Protein AF-E3KH24-F1 (afdb_monomer_lite)

InterPro domains:
  IPR010760 DNA repair protein, Swi5 [PF07061] (22-92)
  IPR010760 DNA repair protein, Swi5 [PTHR28529] (22-95)

pLDDT: mean 83.54, std 19.32, range [40.03, 98.19]

Sequence (95 aa):
MGETAGIQDGQQGPSDGDGPTLLRRIQELKEAIEHQSQMGMTDQRAKQLTASHIAALDKYNTCKEHTQSLMKAIASVEGKTLTEVFERFGLDSSD

Foldseek 3Di:
DDDDDDDPPPCPDPPPPCPVVVVVVVVVVVVVQVVCVVVVNDPVVVVVVVVVVVVVVVVVVVVVVVVLVVLVVVCVVVVHDSCVSCVVVVHDPVD

Secondary structure (DSSP, 8-state):
---------------TT-HHHHHHHHHHHHHHHHHHHHTT--HHHHHHHHHHHHHHHHHHHHHHHHHHHHHHHHHHHHT--HHHHHHHTT--S--

Organism: Puccinia graminis f. sp. tritici (strain CRL 75-36-700-3 / race SCCL) (NCBI:txid418459)

Radius of gyration: 28.94 Å; chains: 1; bounding box: 48×28×82 Å

Structure (mmCIF, N/CA/C/O backbone):
data_AF-E3KH24-F1
#
_entry.id   AF-E3KH24-F1
#
loop_
_atom_site.group_PDB
_atom_site.id
_atom_site.type_symbol
_atom_site.label_atom_id
_atom_site.label_alt_id
_atom_site.label_comp_id
_atom_site.label_asym_id
_atom_site.label_entity_id
_atom_site.label_seq_id
_atom_site.pdbx_PDB_ins_code
_atom_site.Cartn_x
_atom_site.Cartn_y
_atom_site.Cartn_z
_atom_site.occupancy
_atom_site.B_iso_or_equiv
_atom_site.auth_seq_id
_atom_site.auth_comp_id
_atom_site.auth_asym_id
_atom_site.auth_atom_id
_atom_site.pdbx_PDB_model_num
ATOM 1 N N . MET A 1 1 ? -17.667 -12.906 -56.159 1.00 41.97 1 MET A N 1
ATOM 2 C CA . MET A 1 1 ? -17.006 -11.798 -56.878 1.00 41.97 1 MET A CA 1
ATOM 3 C C . MET A 1 1 ? -17.453 -10.535 -56.157 1.00 41.97 1 MET A C 1
ATOM 5 O O . MET A 1 1 ? -18.629 -10.242 -56.224 1.00 41.97 1 MET A O 1
ATOM 9 N N . GLY A 1 2 ? -16.705 -9.876 -55.282 1.00 45.22 2 GLY A N 1
ATOM 10 C CA . GLY A 1 2 ? -15.260 -9.817 -55.114 1.00 45.22 2 GLY A CA 1
ATOM 11 C C . GLY A 1 2 ? -14.788 -8.414 -55.477 1.00 45.22 2 GLY A C 1
ATOM 12 O O . GLY A 1 2 ? -14.043 -8.299 -56.435 1.00 45.22 2 GLY A O 1
ATOM 13 N N . GLU A 1 3 ? -15.247 -7.379 -54.767 1.00 43.81 3 GLU A N 1
ATOM 14 C CA . GLU A 1 3 ? -14.744 -6.012 -54.938 1.00 43.81 3 GLU A CA 1
ATOM 15 C C . GLU A 1 3 ? -14.516 -5.367 -53.568 1.00 43.81 3 GLU A C 1
ATOM 17 O O . GLU A 1 3 ? -15.393 -5.267 -52.712 1.00 43.81 3 GLU A O 1
ATOM 22 N N . THR A 1 4 ? -13.246 -5.053 -53.365 1.00 46.16 4 THR A N 1
ATOM 23 C CA . THR A 1 4 ? -12.563 -4.583 -52.170 1.00 46.16 4 THR A CA 1
ATOM 24 C C . THR A 1 4 ? -12.900 -3.125 -51.881 1.00 46.16 4 THR A C 1
ATOM 26 O O . THR A 1 4 ? -12.593 -2.249 -52.688 1.00 46.16 4 THR A O 1
ATOM 29 N N . ALA A 1 5 ? -13.467 -2.853 -50.704 1.00 47.31 5 ALA A N 1
ATOM 30 C CA . ALA A 1 5 ? -13.503 -1.506 -50.150 1.00 47.31 5 ALA A CA 1
ATOM 31 C C . ALA A 1 5 ? -12.062 -1.069 -49.848 1.00 47.31 5 ALA A C 1
ATOM 33 O O . ALA A 1 5 ? -11.379 -1.677 -49.022 1.00 47.31 5 ALA A O 1
ATOM 34 N N . GLY A 1 6 ? -11.594 -0.061 -50.584 1.00 40.03 6 GLY A N 1
ATOM 35 C CA . GLY A 1 6 ? -10.261 0.508 -50.444 1.00 40.03 6 GLY A CA 1
ATOM 36 C C . GLY A 1 6 ? -10.034 1.034 -49.031 1.00 40.03 6 GLY A C 1
ATOM 37 O O . GLY A 1 6 ? -10.769 1.893 -48.545 1.00 40.03 6 GLY A O 1
ATOM 38 N N . ILE A 1 7 ? -9.000 0.503 -48.388 1.00 49.16 7 ILE A N 1
ATOM 39 C CA . ILE A 1 7 ? -8.399 1.076 -47.192 1.00 49.16 7 ILE A CA 1
ATOM 40 C C . ILE A 1 7 ? -7.777 2.403 -47.633 1.00 49.16 7 ILE A C 1
ATOM 42 O O . ILE A 1 7 ? -6.919 2.431 -48.514 1.00 49.16 7 ILE A O 1
ATOM 46 N N . GLN A 1 8 ? -8.264 3.507 -47.070 1.00 42.97 8 GLN A N 1
ATOM 47 C CA . GLN A 1 8 ? -7.614 4.807 -47.179 1.00 42.97 8 GLN A CA 1
ATOM 48 C C . GLN A 1 8 ? -6.264 4.701 -46.467 1.00 42.97 8 GLN A C 1
ATOM 50 O O . GLN A 1 8 ? -6.185 4.746 -45.241 1.00 42.97 8 GLN A O 1
ATOM 55 N N . ASP A 1 9 ? -5.217 4.510 -47.264 1.00 42.31 9 ASP A N 1
ATOM 56 C CA . ASP A 1 9 ? -3.825 4.702 -46.888 1.00 42.31 9 ASP A CA 1
ATOM 57 C C . ASP A 1 9 ? -3.656 6.169 -46.468 1.00 42.31 9 ASP A C 1
ATOM 59 O O . ASP A 1 9 ? -3.498 7.081 -47.284 1.00 42.31 9 ASP A O 1
ATOM 63 N N . GLY A 1 10 ? -3.777 6.411 -45.163 1.00 41.28 10 GLY A N 1
ATOM 64 C CA . GLY A 1 10 ? -3.332 7.634 -44.517 1.00 41.28 10 GLY A CA 1
ATOM 65 C C . GLY A 1 10 ? -1.815 7.687 -44.599 1.00 41.28 10 GLY A C 1
ATOM 66 O O . GLY A 1 10 ? -1.117 7.270 -43.681 1.00 41.28 10 GLY A O 1
ATOM 67 N N . GLN A 1 11 ? -1.333 8.168 -45.738 1.00 46.72 11 GLN A N 1
ATOM 68 C CA . GLN A 1 11 ? 0.054 8.429 -46.076 1.00 46.72 11 GLN A CA 1
ATOM 69 C C . GLN A 1 11 ? 0.638 9.455 -45.089 1.00 46.72 11 GLN A C 1
ATOM 71 O O . GLN A 1 11 ? 0.645 10.659 -45.335 1.00 46.72 11 GLN A O 1
ATOM 76 N N . GLN A 1 12 ? 1.100 8.982 -43.933 1.00 45.41 12 GLN A N 1
ATOM 77 C CA . GLN A 1 12 ? 1.860 9.786 -42.987 1.00 45.41 12 GLN A CA 1
ATOM 78 C C . GLN A 1 12 ? 3.316 9.751 -43.452 1.00 45.41 12 GLN A C 1
ATOM 80 O O . GLN A 1 12 ? 4.014 8.750 -43.299 1.00 45.41 12 GLN A O 1
ATOM 85 N N . GLY A 1 13 ? 3.717 10.820 -44.144 1.00 40.38 13 GLY A N 1
ATOM 86 C CA . GLY A 1 13 ? 5.054 10.977 -44.712 1.00 40.38 13 GLY A CA 1
ATOM 87 C C . GLY A 1 13 ? 6.170 10.786 -43.676 1.00 40.38 13 GLY A C 1
ATOM 88 O O . GLY A 1 13 ? 5.930 10.925 -42.473 1.00 40.38 13 GLY A O 1
ATOM 89 N N . PRO A 1 14 ? 7.398 10.469 -44.123 1.00 50.06 14 PRO A N 1
ATOM 90 C CA . PRO A 1 14 ? 8.530 10.333 -43.223 1.00 50.06 14 PRO A CA 1
ATOM 91 C C . PRO A 1 14 ? 8.774 11.696 -42.572 1.00 50.06 14 PRO A C 1
ATOM 93 O O . PRO A 1 14 ? 9.072 12.680 -43.246 1.00 50.06 14 PRO A O 1
ATOM 96 N N . SER A 1 15 ? 8.596 11.778 -41.254 1.00 49.78 15 SER A N 1
ATOM 97 C CA . SER A 1 15 ? 9.033 12.944 -40.493 1.00 49.78 15 SER A CA 1
ATOM 98 C C . SER A 1 15 ? 10.561 12.898 -40.415 1.00 49.78 15 SER A C 1
ATOM 100 O O . SER A 1 15 ? 11.140 12.389 -39.456 1.00 49.78 15 SER A O 1
ATOM 102 N N . ASP A 1 16 ? 11.214 13.395 -41.466 1.00 49.72 16 ASP A N 1
ATOM 103 C CA . ASP A 1 16 ? 12.668 13.546 -41.646 1.00 49.72 16 ASP A CA 1
ATOM 104 C C . ASP A 1 16 ? 13.293 14.604 -40.697 1.00 49.72 16 ASP A C 1
ATOM 106 O O . ASP A 1 16 ? 14.231 15.319 -41.048 1.00 49.72 16 ASP A O 1
ATOM 110 N N . GLY A 1 17 ? 12.779 14.730 -39.467 1.00 53.19 17 GLY A N 1
ATOM 111 C CA . GLY A 1 17 ? 13.171 15.769 -38.505 1.00 53.19 17 GLY A CA 1
ATOM 112 C C . GLY A 1 17 ? 13.617 15.287 -37.121 1.00 53.19 17 GLY A C 1
ATOM 113 O O . GLY A 1 17 ? 14.097 16.106 -36.343 1.00 53.19 17 GLY A O 1
ATOM 114 N N . ASP A 1 18 ? 13.497 13.993 -36.797 1.00 58.28 18 ASP A N 1
ATOM 115 C CA . ASP A 1 18 ? 13.650 13.511 -35.408 1.00 58.28 18 ASP A CA 1
AT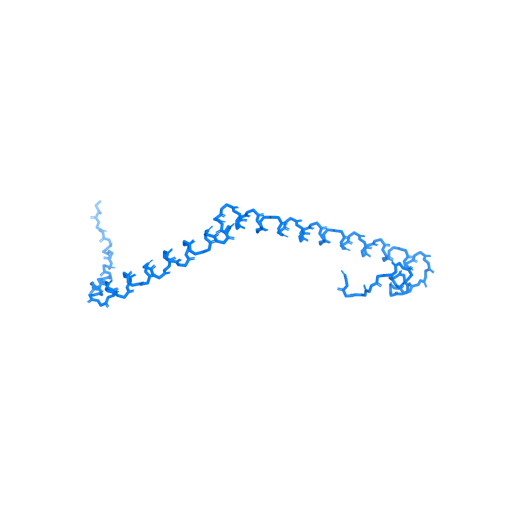OM 116 C C . ASP A 1 18 ? 14.817 12.545 -35.159 1.00 58.28 18 ASP A C 1
ATOM 118 O O . ASP A 1 18 ? 15.093 12.197 -34.012 1.00 58.28 18 ASP A O 1
ATOM 122 N N . GLY A 1 19 ? 15.559 12.127 -36.187 1.00 61.62 19 GLY A N 1
ATOM 123 C CA . GLY A 1 19 ? 16.665 11.167 -36.037 1.00 61.62 19 GLY A CA 1
ATOM 124 C C . GLY A 1 19 ? 17.758 11.604 -35.040 1.00 61.62 19 GLY A C 1
ATOM 125 O O . GLY A 1 19 ? 18.073 10.849 -34.117 1.00 61.62 19 GLY A O 1
ATOM 126 N N . PRO A 1 20 ? 18.319 12.825 -35.153 1.00 67.94 20 PRO A N 1
ATOM 127 C CA . PRO A 1 20 ? 19.361 13.308 -34.240 1.00 67.94 20 PRO A CA 1
ATOM 128 C C . PRO A 1 20 ? 18.858 13.533 -32.806 1.00 67.94 20 PRO A C 1
ATOM 130 O O . PRO A 1 20 ? 19.591 13.300 -31.843 1.00 67.94 20 PRO A O 1
ATOM 133 N N . THR A 1 21 ? 17.606 13.970 -32.659 1.00 80.94 21 THR A N 1
ATOM 134 C CA . THR A 1 21 ? 16.965 14.237 -31.363 1.00 80.94 21 THR A CA 1
ATOM 135 C C . THR A 1 21 ? 16.627 12.935 -30.640 1.00 80.94 21 THR A C 1
ATOM 137 O O . THR A 1 21 ? 16.919 12.792 -29.452 1.00 80.94 21 THR A O 1
ATOM 140 N N . LEU A 1 22 ? 16.096 11.948 -31.365 1.00 85.81 22 LEU A N 1
ATOM 141 C CA . LEU A 1 22 ? 15.799 10.617 -30.846 1.00 85.81 22 LEU A CA 1
ATOM 142 C C . LEU A 1 22 ? 17.075 9.889 -30.407 1.00 85.81 22 LEU A C 1
ATOM 144 O O . LEU A 1 22 ? 17.106 9.311 -29.322 1.00 85.81 22 LEU A O 1
ATOM 148 N N . LEU A 1 23 ? 18.148 9.957 -31.203 1.00 92.25 23 LEU A N 1
ATOM 149 C CA . LEU A 1 23 ? 19.437 9.356 -30.847 1.00 92.25 23 LEU A CA 1
ATOM 150 C C . LEU A 1 23 ? 20.037 9.984 -29.585 1.00 92.25 23 LEU A C 1
ATOM 152 O O . LEU A 1 23 ? 20.492 9.254 -28.703 1.00 92.25 23 LEU A O 1
ATOM 156 N N . ARG A 1 24 ? 19.980 11.317 -29.460 1.00 92.25 24 ARG A N 1
ATOM 157 C CA . ARG A 1 24 ? 20.395 12.017 -28.235 1.00 92.25 24 ARG A CA 1
ATOM 158 C C . ARG A 1 24 ? 19.576 11.551 -27.034 1.00 92.25 24 ARG A C 1
ATOM 160 O O . ARG A 1 24 ? 20.146 11.219 -26.000 1.00 92.25 24 ARG A O 1
ATOM 167 N N . ARG A 1 25 ? 18.253 11.452 -27.186 1.00 93.50 25 ARG A N 1
ATOM 168 C CA . ARG A 1 25 ? 17.365 11.013 -26.108 1.00 93.50 25 ARG A CA 1
ATOM 169 C C . ARG A 1 25 ? 17.636 9.575 -25.667 1.00 93.50 25 ARG A C 1
ATOM 171 O O . ARG A 1 25 ? 17.611 9.284 -24.475 1.00 93.50 25 ARG A O 1
ATOM 178 N N . ILE A 1 26 ? 17.914 8.677 -26.610 1.00 93.38 26 ILE A N 1
ATOM 179 C CA . ILE A 1 26 ? 18.293 7.290 -26.310 1.00 93.38 26 ILE A CA 1
ATOM 180 C C . ILE A 1 26 ? 19.606 7.247 -25.520 1.00 93.38 26 ILE A C 1
ATOM 182 O O . ILE A 1 26 ? 19.71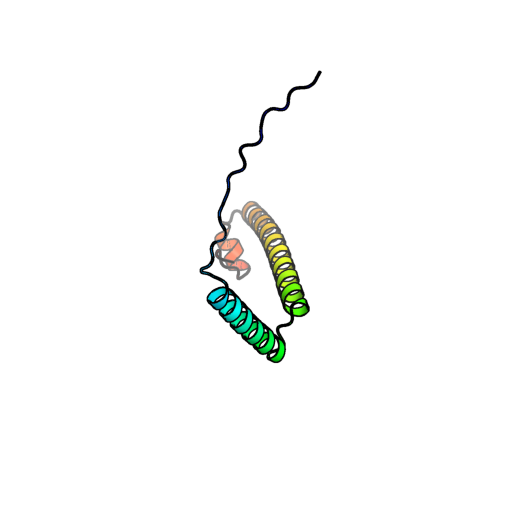4 6.465 -24.577 1.00 93.38 26 ILE A O 1
ATOM 186 N N . GLN A 1 27 ? 20.587 8.079 -25.879 1.00 95.06 27 GLN A N 1
ATOM 187 C CA . GLN A 1 27 ? 21.864 8.154 -25.168 1.00 95.06 27 GLN A CA 1
ATOM 188 C C . GLN A 1 27 ? 21.682 8.641 -23.722 1.00 95.06 27 GLN A C 1
ATOM 190 O O . GLN A 1 27 ? 22.142 7.974 -22.799 1.00 95.06 27 GLN A O 1
ATOM 195 N N . GLU A 1 28 ? 20.926 9.724 -23.516 1.00 95.31 28 GLU A N 1
ATOM 196 C CA . GLU A 1 28 ? 20.594 10.241 -22.177 1.00 95.31 28 GLU A CA 1
ATOM 197 C C . GLU A 1 28 ? 19.914 9.180 -21.299 1.00 95.31 28 GLU A C 1
ATOM 199 O O . GLU A 1 28 ? 20.235 9.026 -20.120 1.00 95.31 28 GLU A O 1
ATOM 204 N N . LEU A 1 29 ? 18.971 8.421 -21.869 1.00 93.94 29 LEU A N 1
ATOM 205 C CA . LEU A 1 29 ? 18.267 7.366 -21.139 1.00 93.94 29 LEU A CA 1
ATOM 206 C C . LEU A 1 29 ? 19.198 6.215 -20.753 1.00 93.94 29 LEU A C 1
ATOM 208 O O . LEU A 1 29 ? 19.086 5.696 -19.645 1.00 93.94 29 LEU A O 1
ATOM 212 N N . LYS A 1 30 ? 20.127 5.827 -21.632 1.00 94.25 30 LYS A N 1
ATOM 213 C CA . LYS A 1 30 ? 21.117 4.787 -21.325 1.00 94.25 30 LYS A CA 1
ATOM 214 C C . LYS A 1 30 ? 22.021 5.199 -20.168 1.00 94.25 30 LYS A C 1
ATOM 216 O O . LYS A 1 30 ? 22.189 4.413 -19.243 1.00 94.25 30 LYS A O 1
ATOM 221 N N . GLU A 1 31 ? 22.531 6.428 -20.189 1.00 94.94 31 GLU A N 1
ATOM 222 C CA . GLU A 1 31 ? 23.377 6.965 -19.116 1.00 94.94 31 GLU A CA 1
ATOM 223 C C . GLU A 1 31 ? 22.621 7.028 -17.783 1.00 94.94 31 GLU A C 1
ATOM 225 O O . GLU A 1 31 ? 23.148 6.630 -16.744 1.00 94.94 31 GLU A O 1
ATOM 230 N N . ALA A 1 32 ? 21.350 7.444 -17.807 1.00 93.00 32 ALA A N 1
ATOM 231 C CA . ALA A 1 32 ? 20.509 7.462 -16.614 1.00 93.00 32 ALA A CA 1
ATOM 232 C C . ALA A 1 32 ? 20.253 6.051 -16.050 1.00 93.00 32 ALA A C 1
ATOM 234 O O . ALA A 1 32 ? 20.337 5.854 -14.836 1.00 93.00 32 ALA A O 1
ATOM 235 N N . ILE A 1 33 ? 19.964 5.069 -16.913 1.00 91.38 33 ILE A N 1
ATOM 236 C CA . ILE A 1 33 ? 19.757 3.665 -16.516 1.00 91.38 33 ILE A CA 1
ATOM 237 C C . ILE A 1 33 ? 21.046 3.067 -15.944 1.00 91.38 33 ILE A C 1
ATOM 239 O O . ILE A 1 33 ? 21.009 2.371 -14.927 1.00 91.38 33 ILE A O 1
ATOM 243 N N . GLU A 1 34 ? 22.191 3.343 -16.566 1.00 92.69 34 GLU A N 1
ATOM 244 C CA . GLU A 1 34 ? 23.487 2.865 -16.090 1.00 92.69 34 GLU A CA 1
ATOM 245 C C . GLU A 1 34 ? 23.829 3.470 -14.724 1.00 92.69 34 GLU A C 1
ATOM 247 O O . GLU A 1 34 ? 24.168 2.737 -13.796 1.00 92.69 34 GLU A O 1
ATOM 252 N N . HIS A 1 35 ? 23.642 4.781 -14.556 1.00 92.88 35 HIS A N 1
ATOM 253 C CA . HIS A 1 35 ? 23.842 5.458 -13.277 1.00 92.88 35 HIS A CA 1
ATOM 254 C C . HIS A 1 35 ? 22.927 4.891 -12.174 1.00 92.88 35 HIS A C 1
ATOM 256 O O . HIS A 1 35 ? 23.381 4.613 -11.063 1.00 92.88 35 HIS A O 1
ATOM 262 N N . GLN A 1 36 ? 21.645 4.641 -12.470 1.00 91.56 36 GLN A N 1
ATOM 263 C CA . GLN A 1 36 ? 20.733 3.967 -11.533 1.00 91.56 36 GLN A CA 1
ATOM 264 C C . GLN A 1 36 ? 21.206 2.551 -11.187 1.00 91.56 36 GLN A C 1
ATOM 266 O O . GLN A 1 36 ? 21.202 2.165 -10.015 1.00 91.56 36 GLN A O 1
ATOM 271 N N . SER A 1 37 ? 21.680 1.803 -12.182 1.00 90.12 37 SER A N 1
ATOM 272 C CA . SER A 1 37 ? 22.214 0.454 -11.989 1.00 90.12 37 SER A CA 1
ATOM 273 C C . SER A 1 37 ? 23.464 0.456 -11.102 1.00 90.12 37 SER A C 1
ATOM 275 O O . SER A 1 37 ? 23.578 -0.397 -10.223 1.00 90.12 37 SER A O 1
ATOM 277 N N . GLN A 1 38 ? 24.355 1.444 -11.250 1.00 91.56 38 GLN A N 1
ATOM 278 C CA . GLN A 1 38 ? 25.525 1.644 -10.381 1.00 91.56 38 GLN A CA 1
ATOM 279 C C . GLN A 1 38 ? 25.128 1.972 -8.932 1.00 91.56 38 GLN A C 1
ATOM 281 O O . GLN A 1 38 ? 25.776 1.509 -7.996 1.00 91.56 38 GLN A O 1
ATOM 286 N N . MET A 1 39 ? 24.014 2.682 -8.724 1.00 91.19 39 MET A N 1
ATOM 287 C CA . MET A 1 39 ? 23.406 2.887 -7.397 1.00 91.19 39 MET A CA 1
ATOM 288 C C . MET A 1 39 ? 22.648 1.649 -6.874 1.00 91.19 39 MET A C 1
ATOM 290 O O . MET A 1 39 ? 21.981 1.695 -5.837 1.00 91.19 39 MET A O 1
ATOM 294 N N . GLY A 1 40 ? 22.724 0.524 -7.587 1.00 89.62 40 GLY A N 1
ATOM 295 C CA . GLY A 1 40 ? 22.073 -0.729 -7.229 1.00 89.62 40 GLY A CA 1
ATOM 296 C C . GLY A 1 40 ? 20.566 -0.742 -7.483 1.00 89.62 40 GLY A C 1
ATOM 297 O O . GLY A 1 40 ? 19.890 -1.632 -6.962 1.00 89.62 40 GLY A O 1
ATOM 298 N N . MET A 1 41 ? 20.023 0.216 -8.240 1.00 90.81 41 MET A N 1
ATOM 299 C CA . MET A 1 41 ? 18.637 0.220 -8.716 1.00 90.81 41 MET A CA 1
ATOM 300 C C . MET A 1 41 ? 18.551 -0.507 -10.056 1.00 90.81 41 MET A C 1
ATOM 302 O O . MET A 1 41 ? 18.525 0.101 -11.119 1.00 90.81 41 MET A O 1
ATOM 306 N N . THR A 1 42 ? 18.525 -1.836 -9.989 1.00 91.38 42 THR A N 1
ATOM 307 C CA . THR A 1 42 ? 18.287 -2.691 -11.157 1.00 91.38 42 THR A CA 1
ATOM 308 C C . THR A 1 42 ? 16.791 -2.856 -11.414 1.00 91.38 42 THR A C 1
ATOM 310 O O . THR A 1 42 ? 15.986 -2.765 -10.484 1.00 91.38 42 THR A O 1
ATOM 313 N N . ASP A 1 43 ? 16.410 -3.204 -12.644 1.00 90.81 43 ASP A N 1
ATOM 314 C CA . ASP A 1 43 ? 15.014 -3.509 -12.994 1.00 90.81 43 ASP A CA 1
ATOM 315 C C . ASP A 1 43 ? 14.397 -4.579 -12.086 1.00 90.81 43 ASP A C 1
ATOM 317 O O . ASP A 1 43 ? 13.242 -4.470 -11.672 1.00 90.81 43 ASP A O 1
ATOM 321 N N . GLN A 1 44 ? 15.165 -5.618 -11.744 1.00 93.38 44 GLN A N 1
ATOM 322 C CA . GLN A 1 44 ? 14.704 -6.666 -10.836 1.00 93.38 44 GLN A CA 1
ATOM 323 C C . GLN A 1 44 ? 14.431 -6.107 -9.437 1.00 93.38 44 GLN A C 1
ATOM 325 O O . GLN A 1 44 ? 13.397 -6.420 -8.845 1.00 93.38 44 GLN A O 1
ATOM 330 N N . ARG A 1 45 ? 15.323 -5.256 -8.916 1.00 93.38 45 ARG A N 1
ATOM 331 C CA . ARG A 1 45 ? 15.139 -4.629 -7.605 1.00 93.38 45 ARG A CA 1
ATOM 332 C C . ARG A 1 45 ? 13.962 -3.661 -7.611 1.00 93.38 45 ARG A C 1
ATOM 334 O O . ARG A 1 45 ? 13.181 -3.681 -6.667 1.00 93.38 45 ARG A O 1
ATOM 341 N N . ALA A 1 46 ? 13.801 -2.862 -8.665 1.00 92.81 46 ALA A N 1
ATOM 342 C CA . ALA A 1 46 ? 12.658 -1.969 -8.821 1.00 92.81 46 ALA A CA 1
ATOM 343 C C . ALA A 1 46 ? 11.341 -2.761 -8.794 1.00 92.81 46 ALA A C 1
ATOM 345 O O . ALA A 1 46 ? 10.473 -2.471 -7.974 1.00 92.81 46 ALA A O 1
ATOM 346 N N . LYS A 1 47 ? 11.236 -3.840 -9.584 1.00 96.06 47 LYS A N 1
ATOM 347 C CA . LYS A 1 47 ? 10.065 -4.736 -9.575 1.00 96.06 47 LYS A CA 1
ATOM 348 C C . LYS A 1 47 ? 9.812 -5.347 -8.199 1.00 96.06 47 LYS A C 1
ATOM 350 O O . LYS A 1 47 ? 8.670 -5.377 -7.749 1.00 96.06 47 LYS A O 1
ATOM 355 N N . GLN A 1 48 ? 10.861 -5.810 -7.519 1.00 97.00 48 GLN A N 1
ATOM 356 C CA . GLN A 1 48 ? 10.742 -6.388 -6.182 1.00 97.00 48 GLN A CA 1
ATOM 357 C C . GLN A 1 48 ? 10.262 -5.358 -5.152 1.00 97.00 48 GLN A C 1
ATOM 359 O O . GLN A 1 48 ? 9.386 -5.671 -4.350 1.00 97.00 48 GLN A O 1
ATOM 364 N N . LEU A 1 49 ? 10.803 -4.137 -5.173 1.00 96.50 49 LEU A N 1
ATOM 365 C CA . LEU A 1 49 ? 10.385 -3.055 -4.280 1.00 96.50 49 LEU A CA 1
ATOM 366 C C . LEU A 1 49 ? 8.930 -2.663 -4.532 1.00 96.50 49 LEU A C 1
ATOM 368 O O . LEU A 1 49 ? 8.164 -2.556 -3.578 1.00 96.50 49 LEU A O 1
ATOM 372 N N . THR A 1 50 ? 8.528 -2.524 -5.797 1.00 97.12 50 THR A N 1
ATOM 373 C CA . THR A 1 50 ? 7.136 -2.242 -6.162 1.00 97.12 50 THR A CA 1
ATOM 374 C C . THR A 1 50 ? 6.200 -3.351 -5.687 1.00 97.12 50 THR A C 1
ATOM 376 O O . THR A 1 50 ? 5.206 -3.060 -5.027 1.00 97.12 50 THR A O 1
ATOM 379 N N . ALA A 1 51 ? 6.525 -4.619 -5.949 1.00 97.44 51 ALA A N 1
ATOM 380 C CA . ALA A 1 51 ? 5.707 -5.749 -5.510 1.00 97.44 51 ALA A CA 1
ATOM 381 C C . ALA A 1 51 ? 5.609 -5.834 -3.977 1.00 97.44 51 ALA A C 1
ATOM 383 O O . ALA A 1 51 ? 4.521 -6.020 -3.436 1.00 97.44 51 ALA A O 1
ATOM 384 N N . SER A 1 52 ? 6.732 -5.647 -3.279 1.00 98.00 52 SER A N 1
ATOM 385 C CA . SER A 1 52 ? 6.783 -5.613 -1.814 1.00 98.00 52 SER A CA 1
ATOM 386 C C . SER A 1 52 ? 5.911 -4.492 -1.250 1.00 98.00 52 SER A C 1
ATOM 388 O O . SER A 1 52 ? 5.142 -4.708 -0.316 1.00 98.00 52 SER A O 1
ATOM 390 N N . HIS A 1 53 ? 5.976 -3.302 -1.852 1.00 98.19 53 HIS A N 1
ATOM 391 C CA . HIS A 1 53 ? 5.175 -2.170 -1.413 1.00 98.19 53 HIS A CA 1
ATOM 392 C C . HIS A 1 53 ? 3.675 -2.398 -1.636 1.00 98.19 53 HIS A C 1
ATOM 394 O O . HIS A 1 53 ? 2.890 -2.148 -0.725 1.00 98.19 53 HIS A O 1
ATOM 400 N N . ILE A 1 54 ? 3.283 -2.943 -2.794 1.00 98.19 54 ILE A N 1
ATOM 401 C CA . ILE A 1 54 ? 1.889 -3.320 -3.075 1.00 98.19 54 ILE A CA 1
ATOM 402 C C . ILE A 1 54 ? 1.386 -4.327 -2.035 1.00 98.19 54 ILE A C 1
ATOM 404 O O . ILE A 1 54 ? 0.320 -4.128 -1.458 1.00 98.19 54 ILE A O 1
ATOM 408 N N . ALA A 1 55 ? 2.168 -5.368 -1.739 1.00 97.94 55 ALA A N 1
ATOM 409 C CA . ALA A 1 55 ? 1.797 -6.368 -0.739 1.00 97.94 55 ALA A CA 1
ATOM 410 C C . ALA A 1 55 ? 1.682 -5.775 0.678 1.00 97.94 55 ALA A C 1
ATOM 412 O O . ALA A 1 55 ? 0.794 -6.150 1.443 1.00 97.94 55 ALA A O 1
ATOM 413 N N . ALA A 1 56 ? 2.562 -4.836 1.038 1.00 97.81 56 ALA A N 1
ATOM 414 C CA . ALA A 1 56 ? 2.495 -4.146 2.322 1.00 97.81 56 ALA A CA 1
ATOM 415 C C . ALA A 1 56 ? 1.232 -3.279 2.444 1.00 97.81 56 ALA A C 1
ATOM 417 O O . ALA A 1 56 ? 0.587 -3.297 3.492 1.00 97.81 56 ALA A O 1
ATOM 418 N N . LEU A 1 57 ? 0.858 -2.567 1.375 1.00 97.69 57 LEU A N 1
ATOM 419 C CA . LEU A 1 57 ? -0.368 -1.766 1.329 1.00 97.69 57 LEU A CA 1
ATOM 420 C C . LEU A 1 57 ? -1.621 -2.635 1.434 1.00 97.69 57 LEU A C 1
ATOM 422 O O . LEU A 1 57 ? -2.516 -2.317 2.209 1.00 97.69 57 LEU A O 1
ATOM 426 N N . ASP A 1 58 ? -1.664 -3.751 0.710 1.00 97.62 58 ASP A N 1
ATOM 427 C CA . ASP A 1 58 ? -2.786 -4.690 0.761 1.00 97.62 58 ASP A CA 1
ATOM 428 C C . ASP A 1 58 ? -2.987 -5.264 2.174 1.00 97.62 58 ASP A C 1
ATOM 430 O O . ASP A 1 58 ? -4.088 -5.244 2.735 1.00 97.62 58 ASP A O 1
ATOM 434 N N . LYS A 1 59 ? -1.884 -5.674 2.815 1.00 97.56 59 LYS A N 1
ATOM 435 C CA . LYS A 1 59 ? -1.900 -6.153 4.200 1.00 97.56 59 LYS A CA 1
ATOM 436 C C . LYS A 1 59 ? -2.354 -5.070 5.179 1.00 97.56 59 LYS A C 1
ATOM 438 O O . LYS A 1 59 ? -3.121 -5.368 6.095 1.00 97.56 59 LYS A O 1
ATOM 443 N N . TYR A 1 60 ? -1.877 -3.838 5.009 1.00 96.25 60 TYR A N 1
ATOM 444 C CA . TYR A 1 60 ? -2.281 -2.710 5.846 1.00 96.25 60 TYR A CA 1
ATOM 445 C C . TYR A 1 60 ? -3.777 -2.416 5.697 1.00 96.25 60 TYR A C 1
ATOM 447 O O . TYR A 1 60 ? -4.474 -2.368 6.707 1.00 96.25 60 TYR A O 1
ATOM 455 N N . ASN A 1 61 ? -4.287 -2.320 4.466 1.00 96.25 61 ASN A N 1
ATOM 456 C CA . ASN A 1 61 ? -5.705 -2.068 4.200 1.00 96.25 61 ASN A CA 1
ATOM 457 C C . ASN A 1 61 ? -6.588 -3.156 4.812 1.00 96.25 61 ASN A C 1
ATOM 459 O O . ASN A 1 61 ? -7.520 -2.852 5.555 1.00 96.25 61 ASN A O 1
ATOM 463 N N . THR A 1 62 ? -6.228 -4.423 4.598 1.00 97.00 62 THR A N 1
ATOM 464 C CA . THR A 1 62 ? -6.936 -5.557 5.199 1.00 97.00 62 THR A CA 1
ATOM 465 C C . THR A 1 62 ? -6.947 -5.442 6.725 1.00 97.00 62 THR A C 1
ATOM 467 O O . THR A 1 62 ? -8.001 -5.539 7.353 1.00 97.00 62 THR A O 1
ATOM 470 N N . CYS A 1 63 ? -5.791 -5.197 7.348 1.00 96.06 63 CYS A N 1
ATOM 471 C CA . CYS A 1 63 ? -5.685 -5.049 8.801 1.00 96.06 63 CYS A CA 1
ATOM 472 C C . CYS A 1 63 ? -6.531 -3.881 9.329 1.00 96.06 63 CYS A C 1
ATOM 474 O O . CYS A 1 63 ? -7.242 -4.030 10.327 1.00 96.06 63 CYS A O 1
ATOM 476 N N . LYS A 1 64 ? -6.493 -2.735 8.642 1.00 94.38 64 LYS A N 1
ATOM 477 C CA . LYS A 1 64 ? -7.257 -1.534 8.982 1.00 94.38 64 LYS A CA 1
ATOM 478 C C . LYS A 1 64 ? -8.758 -1.807 8.956 1.00 94.38 64 LYS A C 1
ATOM 480 O O . LYS A 1 64 ? -9.441 -1.505 9.931 1.00 94.38 64 LYS A O 1
ATOM 485 N N . GLU A 1 65 ? -9.268 -2.442 7.904 1.00 95.25 65 GLU A N 1
ATOM 486 C CA . GLU A 1 65 ? -10.692 -2.782 7.780 1.00 95.25 65 GLU A CA 1
ATOM 487 C C . GLU A 1 65 ? -11.170 -3.728 8.890 1.00 95.25 65 GLU A C 1
ATOM 489 O O . GLU A 1 65 ? -12.217 -3.502 9.512 1.00 95.25 65 GLU A O 1
ATOM 494 N N . HIS A 1 66 ? -10.382 -4.765 9.187 1.00 96.19 66 HIS A N 1
ATOM 495 C CA . HIS A 1 66 ? -10.685 -5.704 10.267 1.00 96.19 66 HIS A CA 1
ATOM 496 C C . HIS A 1 66 ? -10.671 -5.002 11.628 1.00 96.19 66 HIS A C 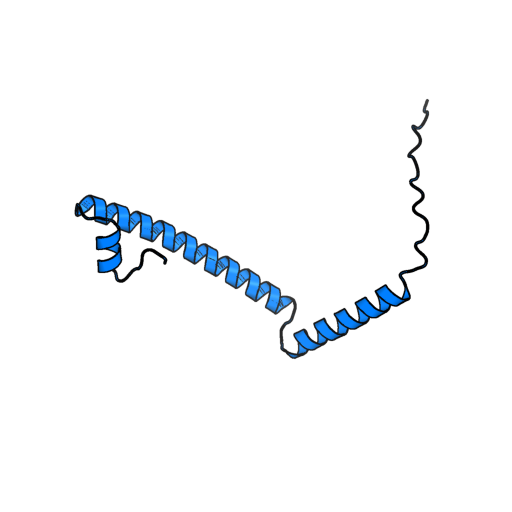1
ATOM 498 O O . HIS A 1 66 ? -11.595 -5.172 12.427 1.00 96.19 66 HIS A O 1
ATOM 504 N N . THR A 1 67 ? -9.663 -4.165 11.875 1.00 94.38 67 THR A N 1
ATOM 505 C CA . THR A 1 67 ? -9.527 -3.411 13.125 1.00 94.38 67 THR A CA 1
ATOM 506 C C . THR A 1 67 ? -10.691 -2.443 13.302 1.00 94.38 67 THR A C 1
ATOM 508 O O . THR A 1 67 ? -11.340 -2.461 14.343 1.00 94.38 67 THR A O 1
ATOM 511 N N . GLN A 1 68 ? -11.044 -1.667 12.276 1.00 93.06 68 GLN A N 1
ATOM 512 C CA . GLN A 1 68 ? -12.200 -0.768 12.320 1.00 93.06 68 GLN A CA 1
ATOM 513 C C . GLN A 1 68 ? -13.506 -1.516 12.600 1.00 93.06 68 GLN A C 1
ATOM 515 O O . GLN A 1 68 ? -14.339 -1.033 13.369 1.00 93.06 68 GLN A O 1
ATOM 520 N N . SER A 1 69 ? -13.689 -2.697 12.008 1.00 95.44 69 SER A N 1
ATOM 521 C CA . SER A 1 69 ? -14.871 -3.532 12.244 1.00 95.44 69 SER A CA 1
ATOM 522 C C . SER A 1 69 ? -14.951 -4.004 13.700 1.00 95.44 69 SER A C 1
ATOM 524 O O . SER A 1 69 ? -16.006 -3.889 14.326 1.00 95.44 69 SER A O 1
ATOM 526 N N . LEU A 1 70 ? -13.830 -4.454 14.273 1.00 95.75 70 LEU A N 1
ATOM 527 C CA . LEU A 1 70 ? -13.746 -4.839 15.685 1.00 95.75 70 LEU A CA 1
ATOM 528 C C . LEU A 1 70 ? -13.990 -3.650 16.620 1.00 95.75 70 LEU A C 1
ATOM 530 O O . LEU A 1 70 ? -14.772 -3.767 17.560 1.00 95.75 70 LEU A O 1
ATOM 534 N N . MET A 1 71 ? -13.386 -2.493 16.344 1.00 94.88 71 MET A N 1
ATOM 535 C CA . MET A 1 71 ? -13.567 -1.294 17.168 1.00 94.88 71 MET A CA 1
ATOM 536 C C . MET A 1 71 ? -15.019 -0.812 17.158 1.00 94.88 71 MET A C 1
ATOM 538 O O . MET A 1 71 ? -15.545 -0.451 18.208 1.00 94.88 71 MET A O 1
ATOM 542 N N . LYS A 1 72 ? -15.705 -0.882 16.010 1.00 95.00 72 LYS A N 1
ATOM 543 C CA . LYS A 1 72 ? -17.147 -0.595 15.918 1.00 95.00 72 LYS A CA 1
ATOM 544 C C . LYS A 1 72 ? -17.979 -1.569 16.752 1.00 95.00 72 LYS A C 1
ATOM 546 O O . LYS A 1 72 ? -18.894 -1.135 17.448 1.00 95.00 72 LYS A O 1
ATOM 551 N N . ALA A 1 73 ? -17.659 -2.863 16.716 1.00 96.88 73 ALA A N 1
ATOM 552 C CA . ALA A 1 73 ? -18.352 -3.861 17.529 1.00 96.88 73 ALA A CA 1
ATOM 553 C C . ALA A 1 73 ? -18.151 -3.607 19.032 1.00 96.88 73 ALA A C 1
ATOM 555 O O . ALA A 1 73 ? -19.116 -3.612 19.793 1.00 96.88 73 ALA A O 1
ATOM 556 N N . ILE A 1 74 ? -16.919 -3.310 19.451 1.00 96.00 74 ILE A N 1
ATOM 557 C CA . ILE A 1 74 ? -16.587 -2.971 20.840 1.00 96.00 74 ILE A CA 1
ATOM 558 C C . ILE A 1 74 ? -17.329 -1.707 21.285 1.00 96.00 74 ILE A C 1
ATOM 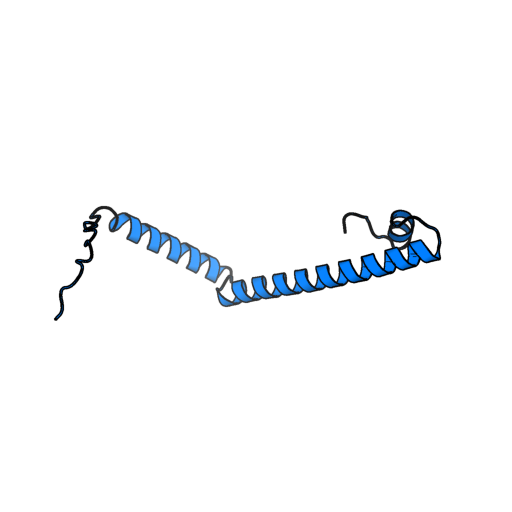560 O O . ILE A 1 74 ? -17.977 -1.723 22.327 1.00 96.00 74 ILE A O 1
ATOM 564 N N . ALA A 1 75 ? -17.289 -0.638 20.486 1.00 95.94 75 ALA A N 1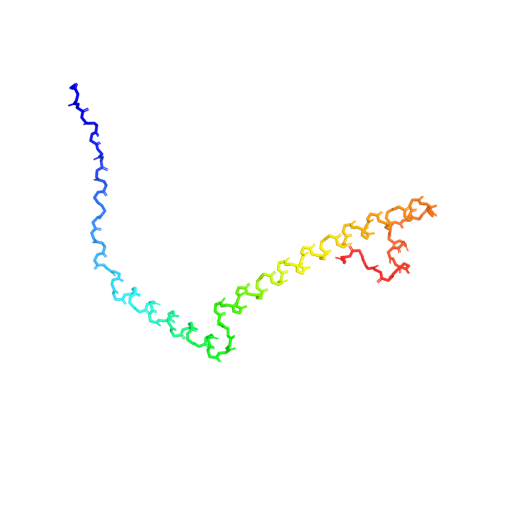
ATOM 565 C CA . ALA A 1 75 ? -18.015 0.604 20.753 1.00 95.94 75 ALA A CA 1
ATOM 566 C C . ALA A 1 75 ? -19.517 0.348 20.953 1.00 95.94 75 ALA A C 1
ATOM 568 O O . ALA A 1 75 ? -20.106 0.830 21.920 1.00 95.94 75 ALA A O 1
ATOM 569 N N . SER A 1 76 ? -20.113 -0.488 20.097 1.00 97.19 76 SER A N 1
ATOM 570 C CA . SER A 1 76 ? -21.522 -0.873 20.205 1.00 97.19 76 SER A CA 1
ATOM 571 C C . SER A 1 76 ? -21.837 -1.672 21.472 1.00 97.19 76 SER A C 1
ATOM 573 O O . SER A 1 76 ? -22.904 -1.471 22.045 1.00 97.19 76 SER A O 1
ATOM 575 N N . VAL A 1 77 ? -20.956 -2.583 21.899 1.00 97.38 77 VAL A N 1
ATOM 576 C CA . VAL A 1 77 ? -21.147 -3.387 23.122 1.00 97.38 77 VAL A CA 1
ATOM 577 C C . VAL A 1 77 ? -20.964 -2.536 24.379 1.00 97.38 77 VAL A C 1
ATOM 579 O O . VAL A 1 77 ? -21.684 -2.713 25.357 1.00 97.38 77 VAL A O 1
ATOM 582 N N . GLU A 1 78 ? -20.012 -1.605 24.356 1.00 96.25 78 GLU A N 1
ATOM 583 C CA . GLU A 1 78 ? -19.694 -0.747 25.500 1.00 96.25 78 GLU A CA 1
ATOM 584 C C . GLU A 1 78 ? -20.579 0.501 25.603 1.00 96.25 78 GLU A C 1
ATOM 586 O O . GLU A 1 78 ? -20.520 1.198 26.614 1.00 96.25 78 GLU A O 1
ATOM 591 N N . GLY A 1 79 ? -21.377 0.808 24.575 1.00 96.00 79 GLY A N 1
ATOM 592 C CA . GLY A 1 79 ? -22.160 2.044 24.515 1.00 96.00 79 GLY A CA 1
ATOM 593 C C . GLY A 1 79 ? -21.292 3.304 24.421 1.00 96.00 79 GLY A C 1
ATOM 594 O O . GLY A 1 79 ? -21.701 4.362 24.893 1.00 96.00 79 GLY A O 1
ATOM 595 N N . LYS A 1 80 ? -20.092 3.185 23.843 1.00 95.62 80 LYS A N 1
ATOM 596 C CA . LYS A 1 80 ? -19.135 4.285 23.662 1.00 95.62 80 LYS A CA 1
ATOM 597 C C . LYS A 1 80 ? -19.080 4.735 22.213 1.00 95.62 80 LYS A C 1
ATOM 599 O O . LYS A 1 80 ? -19.482 4.013 21.300 1.00 95.62 80 LYS A O 1
ATOM 604 N N . THR A 1 81 ? -18.537 5.922 21.988 1.00 93.56 81 THR A N 1
ATOM 605 C CA . THR A 1 81 ? -18.201 6.378 20.643 1.00 93.56 81 THR A CA 1
ATOM 606 C C . THR A 1 81 ? -16.997 5.615 20.096 1.00 93.56 81 THR A C 1
ATOM 608 O O . THR A 1 81 ? -16.160 5.094 20.837 1.00 93.56 81 THR A O 1
ATOM 611 N N . LEU A 1 82 ? -16.893 5.559 18.767 1.00 92.38 82 LEU A N 1
ATOM 612 C CA . LEU A 1 82 ? -15.753 4.926 18.110 1.00 92.38 82 LEU A CA 1
ATOM 613 C C . LEU A 1 82 ? -14.436 5.608 18.512 1.00 92.38 82 LEU A C 1
ATOM 615 O O . LEU A 1 82 ? -13.466 4.918 18.798 1.00 92.38 82 LEU A O 1
ATOM 619 N N . THR A 1 83 ? -14.429 6.939 18.612 1.00 92.31 83 THR A N 1
ATOM 620 C CA . THR A 1 83 ? -13.260 7.733 19.012 1.00 92.31 83 THR A CA 1
ATOM 621 C C . THR A 1 83 ? -12.755 7.364 20.406 1.00 92.31 83 THR A C 1
ATOM 623 O O . THR A 1 83 ? -11.569 7.107 20.560 1.00 92.31 83 THR A O 1
ATOM 626 N N . GLU A 1 84 ? -13.639 7.231 21.400 1.00 93.25 84 GLU A N 1
ATOM 627 C CA . GLU A 1 84 ? -13.243 6.826 22.762 1.00 93.25 84 GLU A CA 1
ATOM 628 C C . GLU A 1 84 ? -12.601 5.433 22.791 1.00 93.25 84 GLU A C 1
ATOM 630 O O . GLU A 1 84 ? -11.685 5.164 23.572 1.00 93.25 84 GLU A O 1
ATOM 635 N N . VAL A 1 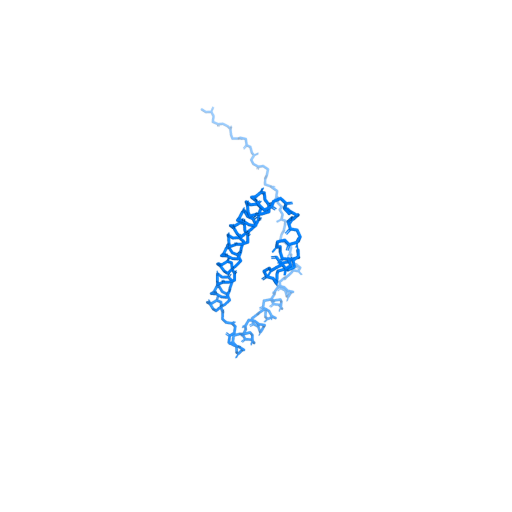85 ? -13.084 4.520 21.944 1.00 94.56 85 VAL A N 1
ATOM 636 C CA . VAL A 1 85 ? -12.498 3.182 21.824 1.00 94.56 85 VAL A CA 1
ATOM 637 C C . VAL A 1 85 ? -11.138 3.250 21.127 1.00 94.56 85 VAL A C 1
ATOM 639 O O . VAL A 1 85 ? -10.207 2.599 21.593 1.00 94.56 85 VAL A O 1
ATOM 642 N N . PHE A 1 86 ? -10.996 4.054 20.071 1.00 93.31 86 PHE A N 1
ATOM 643 C CA . PHE A 1 86 ? -9.717 4.285 19.388 1.00 93.31 86 PHE A CA 1
ATOM 644 C C . PHE A 1 86 ? -8.659 4.862 20.338 1.00 93.31 86 PHE A C 1
ATOM 646 O O . PHE A 1 86 ? -7.591 4.265 20.488 1.00 93.31 86 PHE A O 1
ATOM 653 N N . GLU A 1 87 ? -8.992 5.933 21.065 1.00 92.62 87 GLU A N 1
ATOM 654 C CA . GLU A 1 87 ? -8.106 6.566 22.050 1.00 92.62 87 GLU A CA 1
ATOM 655 C C . GLU A 1 87 ? -7.660 5.579 23.134 1.00 92.62 87 GLU A C 1
ATOM 657 O O . GLU A 1 87 ? -6.484 5.535 23.498 1.00 92.62 87 GLU A O 1
ATOM 662 N N . ARG A 1 88 ? -8.571 4.717 23.610 1.00 94.06 88 ARG A N 1
ATOM 663 C CA . ARG A 1 88 ? -8.241 3.680 24.599 1.00 94.06 88 ARG A CA 1
ATOM 664 C C . ARG A 1 88 ? -7.176 2.701 24.102 1.00 94.06 88 ARG A C 1
ATOM 666 O O . ARG A 1 88 ? -6.391 2.207 24.909 1.00 94.06 88 ARG A O 1
ATOM 673 N N . PHE A 1 89 ? -7.164 2.392 22.808 1.00 91.19 89 PHE A N 1
ATOM 674 C CA . PHE A 1 89 ? -6.166 1.511 22.198 1.00 91.19 89 PHE A CA 1
ATOM 675 C C . PHE A 1 89 ? -4.944 2.268 21.655 1.00 91.19 89 PHE A C 1
ATOM 677 O O . PHE A 1 89 ? -4.072 1.642 21.055 1.00 91.19 89 PHE A O 1
ATOM 684 N N . GLY A 1 90 ? -4.850 3.582 21.891 1.00 91.56 90 GLY A N 1
ATOM 685 C CA . GLY A 1 90 ? -3.747 4.415 21.411 1.00 91.56 90 GLY A CA 1
ATOM 686 C C . GLY A 1 90 ? -3.743 4.602 19.894 1.00 91.56 90 GLY A C 1
ATOM 687 O O . GLY A 1 90 ? -2.681 4.833 19.324 1.00 91.56 90 GLY A O 1
ATOM 688 N N . LEU A 1 91 ? -4.904 4.459 19.252 1.00 88.88 91 LEU A N 1
ATOM 689 C CA . LEU A 1 91 ? -5.084 4.691 17.823 1.00 88.88 91 LEU A CA 1
ATOM 690 C C . LEU A 1 91 ? -5.622 6.101 17.605 1.00 88.88 91 LEU A C 1
ATOM 692 O O . LEU A 1 91 ? -6.493 6.554 18.354 1.00 88.88 91 LEU A O 1
ATOM 696 N N . ASP A 1 92 ? -5.144 6.770 16.562 1.00 84.81 92 ASP A N 1
ATOM 697 C CA . ASP A 1 92 ? -5.775 7.989 16.078 1.00 84.81 92 ASP A CA 1
ATOM 698 C C . ASP A 1 92 ? -6.808 7.653 14.982 1.00 84.81 92 ASP A C 1
ATOM 700 O O . ASP A 1 92 ? -6.881 6.537 14.466 1.00 84.81 92 ASP A O 1
ATOM 704 N N . SER A 1 93 ? -7.680 8.604 14.653 1.00 68.94 93 SER A N 1
ATOM 705 C CA . SER A 1 93 ? -8.678 8.412 13.592 1.00 68.94 93 SER A CA 1
ATOM 706 C C . SER A 1 93 ? -8.101 8.532 12.173 1.00 68.94 93 SER A C 1
ATOM 708 O O . SER A 1 93 ? -8.849 8.367 11.206 1.00 68.94 93 SER A O 1
ATOM 710 N N . SER A 1 94 ? -6.824 8.896 12.044 1.00 73.44 94 SER A N 1
ATOM 711 C CA . SER A 1 94 ? -6.141 9.147 10.770 1.00 73.44 94 SER A CA 1
ATOM 712 C C . SER A 1 94 ? -5.391 7.903 10.268 1.00 73.44 94 SER A C 1
ATOM 714 O O . SER A 1 94 ? -5.231 7.741 9.055 1.00 73.44 94 SER A O 1
ATOM 716 N N . ASP A 1 95 ? -4.984 7.026 11.188 1.00 61.75 95 ASP A N 1
ATOM 717 C CA . ASP A 1 95 ? -4.397 5.696 11.004 1.00 61.75 95 ASP A CA 1
ATOM 718 C C . ASP A 1 95 ? -5.394 4.689 10.421 1.00 61.75 95 ASP A C 1
ATOM 720 O O . ASP A 1 95 ? -4.936 3.771 9.703 1.00 61.75 95 ASP A O 1
#